Protein 3G39 (pdb70)

Radius of gyration: 15.5 Å; Cα contacts (8 Å, |Δi|>4): 421; chains: 1; bounding box: 38×42×31 Å

CATH classification: 3.80.10.10

B-factor: mean 19.45, std 7.28, range [8.08, 53.12]

Secondary structure (DSSP, 8-state):
-----EEETTEEE-TTS--SSPPS---TT-SEEE--SS------TTTTTT-TT-SEEE--SS------TTTTTT-TT--EEE--SS------TTTTTT-TT--EEE--SS-B-TTBGGGHHHHHHHHH-GGGEE-SSSB-GGGSBB----BGGG--STT-BGGG-

Structure (mmCIF, N/CA/C/O backbone):
data_3G39
#
_entry.id   3G39
#
_cell.length_a   49.543
_cell.length_b   49.543
_cell.length_c   97.912
_cell.angle_alpha   90.00
_cell.angle_beta   90.00
_cell.angle_gamma   120.00
#
_symmetry.space_group_name_H-M   'P 65'
#
loop_
_entity.id
_entity.type
_entity.pdbx_description
1 polymer 'Variable lymphocyte receptor VLRB.2D'
2 water water
#
loop_
_atom_site.group_PDB
_atom_site.id
_atom_site.type_symbol
_atom_site.label_atom_id
_atom_site.label_alt_id
_atom_site.label_comp_id
_atom_site.label_asym_id
_atom_site.label_entity_id
_atom_site.label_seq_id
_atom_site.pdbx_PDB_ins_code
_atom_site.Cartn_x
_atom_site.Cartn_y
_atom_site.Cartn_z
_atom_site.occupancy
_atom_site.B_iso_or_equiv
_atom_site.auth_seq_id
_atom_site.auth_comp_id
_atom_site.auth_asym_id
_atom_site.auth_atom_id
_atom_site.pdbx_PDB_model_num
ATOM 1 N N . ALA A 1 2 ? -18.216 15.609 -3.728 1.00 15.00 1 ALA A N 1
ATOM 2 C CA . ALA A 1 2 ? -17.434 14.453 -3.206 1.00 15.00 1 ALA A CA 1
ATOM 3 C C . ALA A 1 2 ? -16.542 14.879 -2.045 1.00 15.00 1 ALA A C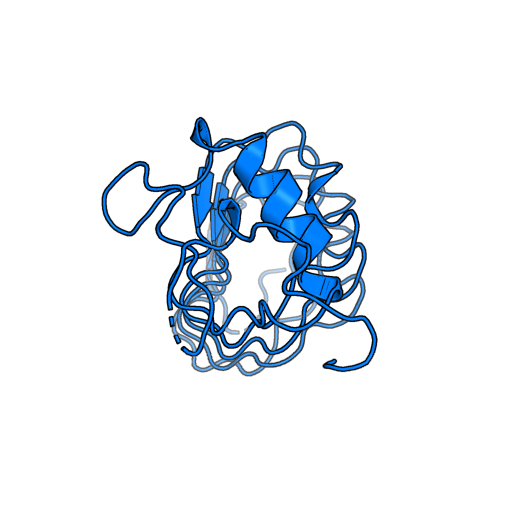 1
ATOM 4 O O . ALA A 1 2 ? -15.912 15.947 -2.135 1.00 25.12 1 ALA A O 1
ATOM 6 N N . CYS A 1 3 ? -16.444 13.996 -1.107 1.00 25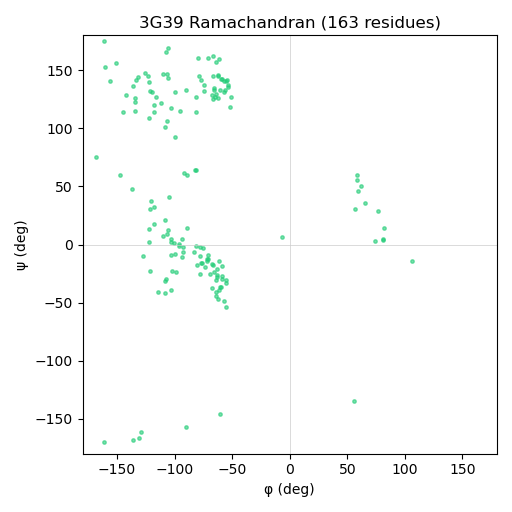.29 2 CYS A N 1
ATOM 7 C CA . CYS A 1 3 ? -15.428 14.157 -0.073 1.00 25.11 2 CYS A CA 1
ATOM 8 C C . CYS A 1 3 ? -14.043 13.831 -0.613 1.00 25.73 2 CYS A C 1
ATOM 9 O O . CYS A 1 3 ? -13.868 12.785 -1.246 1.00 25.56 2 CYS A O 1
ATOM 12 N N . PRO A 1 4 ? -13.020 14.706 -0.362 1.00 25.74 3 PRO A N 1
ATOM 13 C CA . PRO A 1 4 ? -11.645 14.317 -0.720 1.00 26.59 3 PRO A CA 1
ATOM 14 C C . PRO A 1 4 ? -11.135 13.069 -0.011 1.00 26.45 3 PRO A C 1
ATOM 15 O O . PRO A 1 4 ? -11.651 12.714 1.044 1.00 28.79 3 PRO A O 1
ATOM 19 N N . GLN A 1 6 ? -8.614 11.613 1.244 1.00 15.00 5 GLN A N 1
ATOM 20 C CA . GLN A 1 6 ? -7.972 11.340 2.523 1.00 15.00 5 GLN A CA 1
ATOM 21 C C . GLN A 1 6 ? -8.663 12.094 3.654 1.00 15.00 5 GLN A C 1
ATOM 22 O O . GLN A 1 6 ? -8.144 12.052 4.838 1.00 28.75 5 GLN A O 1
ATOM 28 N N . CYS A 1 7 ? -9.763 12.743 3.399 1.00 23.74 6 CYS A N 1
ATOM 29 C CA . CYS A 1 7 ? -10.467 13.462 4.433 1.00 22.85 6 CYS A CA 1
ATOM 30 C C . CYS A 1 7 ? -11.739 12.721 4.847 1.00 22.15 6 CYS A C 1
ATOM 31 O O . CYS A 1 7 ? -12.158 11.797 4.145 1.00 23.34 6 CYS A O 1
ATOM 34 N N . SER A 1 8 ? -12.364 13.161 5.942 1.00 21.33 7 SER A N 1
ATOM 35 C CA . SER A 1 8 ? -13.666 12.634 6.353 1.00 22.36 7 SER A CA 1
ATOM 36 C C . SER A 1 8 ? -14.654 13.769 6.369 1.00 22.24 7 SER A C 1
ATOM 37 O O . SER A 1 8 ? -14.379 14.834 6.908 1.00 21.45 7 SER A O 1
ATOM 42 N N . CYS A 1 9 ? -15.804 13.547 5.746 1.00 21.78 8 CYS A N 1
ATOM 43 C CA . CYS A 1 9 ? -16.749 14.603 5.534 1.00 21.78 8 CYS A CA 1
ATOM 44 C C . CYS A 1 9 ? -18.020 14.186 6.182 1.00 22.94 8 CYS A C 1
ATOM 45 O O . CYS A 1 9 ? -18.419 13.019 6.087 1.00 23.99 8 CYS A O 1
ATOM 48 N N . SER A 1 10 ? -18.659 15.143 6.810 1.00 21.84 9 SER A N 1
ATOM 49 C CA . SER A 1 10 ? -19.948 14.905 7.452 1.00 23.94 9 SER A CA 1
ATOM 50 C C . SER A 1 10 ? -20.725 16.180 7.271 1.00 22.19 9 SER A C 1
ATOM 51 O O . SER A 1 10 ? -20.332 17.221 7.763 1.00 21.76 9 SER A O 1
ATOM 54 N N . GLY A 1 11 ? -21.802 16.130 6.515 1.00 19.14 10 GLY A N 1
ATOM 55 C CA . GLY A 1 11 ? -22.474 17.372 6.126 1.00 19.84 10 GLY A CA 1
ATOM 56 C C . GLY A 1 11 ? -21.517 18.332 5.411 1.00 18.70 10 GLY A C 1
ATOM 57 O O . GLY A 1 11 ? -20.742 17.918 4.540 1.00 21.00 10 GLY A O 1
ATOM 58 N N . THR A 1 12 ? -21.570 19.596 5.804 1.00 18.67 11 THR A N 1
ATOM 59 C CA . THR A 1 12 ? -20.708 20.630 5.201 1.00 17.42 11 THR A CA 1
ATOM 60 C C . THR A 1 12 ? -19.357 20.775 5.912 1.00 17.59 11 THR A C 1
ATOM 61 O O . THR A 1 12 ? -18.659 21.777 5.691 1.00 16.78 11 THR A O 1
ATOM 65 N N . THR A 1 13 ? -18.999 19.812 6.757 1.00 16.27 12 THR A N 1
ATOM 66 C CA . THR A 1 13 ? -17.684 19.829 7.408 1.00 16.95 12 THR A CA 1
ATOM 67 C C . THR A 1 13 ? -16.779 18.903 6.670 1.00 17.33 12 THR A C 1
ATOM 68 O O . THR A 1 13 ? -17.139 17.744 6.384 1.00 17.88 12 THR A O 1
ATOM 72 N N . VAL A 1 14 ? -15.566 19.391 6.345 1.00 14.49 13 VAL A N 1
ATOM 73 C CA . VAL A 1 14 ? -14.576 18.597 5.701 1.00 15.32 13 VAL A CA 1
ATOM 74 C C . VAL A 1 14 ? -13.393 18.521 6.659 1.00 16.05 13 VAL A C 1
ATOM 75 O O . VAL A 1 14 ? -12.768 19.542 6.920 1.00 15.77 13 VAL A O 1
ATOM 79 N N . ASP A 1 15 ? -13.115 17.323 7.168 1.00 15.61 14 ASP A N 1
ATOM 80 C CA . ASP A 1 15 ? -12.057 17.153 8.162 1.00 15.87 14 ASP A CA 1
ATOM 81 C C . ASP A 1 15 ? -10.884 16.452 7.545 1.00 16.43 14 ASP A C 1
ATOM 82 O O . ASP A 1 15 ? -10.888 15.229 7.331 1.00 17.34 14 ASP A O 1
ATOM 87 N N . CYS A 1 16 ? -9.864 17.270 7.206 1.00 15.39 15 CYS A N 1
ATOM 88 C CA . CYS A 1 16 ? -8.620 16.761 6.661 1.00 16.81 15 CYS A CA 1
ATOM 89 C C . CYS A 1 16 ? -7.464 16.856 7.655 1.00 17.23 15 CYS A C 1
ATOM 90 O O . CYS A 1 16 ? -6.331 16.761 7.269 1.00 18.78 15 CYS A O 1
ATOM 93 N N . SER A 1 17 ? -7.788 16.960 8.942 1.00 16.73 16 SER A N 1
ATOM 94 C CA . SER A 1 17 ? -6.775 17.199 10.000 1.00 16.93 16 SER A CA 1
ATOM 95 C C . SER A 1 17 ? -6.020 15.935 10.362 1.00 18.16 16 SER A C 1
ATOM 96 O O . SER A 1 17 ? -6.585 14.809 10.374 1.00 19.09 16 SER A O 1
ATOM 99 N N . GLY A 1 18 ? -4.740 16.109 10.670 1.00 17.90 17 GLY A N 1
ATOM 100 C CA . GLY A 1 18 ? -3.973 15.021 11.255 1.00 19.80 17 GLY A CA 1
ATOM 101 C C . GLY A 1 18 ? -3.776 13.839 10.337 1.00 21.07 17 GLY A C 1
ATOM 102 O O . GLY A 1 18 ? -3.780 12.689 10.816 1.00 21.95 17 GLY A O 1
ATOM 103 N N . LYS A 1 19 ? -3.613 14.080 9.038 1.00 19.75 18 LYS A N 1
ATOM 104 C CA . LYS A 1 19 ? -3.487 13.028 8.023 1.00 21.85 18 LYS A CA 1
ATOM 105 C C . LYS A 1 19 ? -2.164 13.061 7.301 1.00 21.95 18 LYS A C 1
ATOM 106 O O . LYS A 1 19 ? -2.093 12.511 6.172 1.00 23.49 18 LYS A O 1
ATOM 112 N N . SER A 1 20 ? -1.157 13.746 7.871 1.00 21.71 19 SER A N 1
ATOM 113 C CA . SER A 1 20 ? 0.172 13.832 7.261 1.00 22.28 19 SER A CA 1
ATOM 114 C C . SER A 1 20 ? 0.127 14.397 5.842 1.00 21.39 19 SER A C 1
ATOM 115 O O . SER A 1 20 ? 0.998 14.088 5.001 1.00 23.29 19 SER A O 1
ATOM 118 N N . LEU A 1 21 ? -0.840 15.266 5.548 1.00 18.32 20 LEU A N 1
ATOM 119 C CA . LEU A 1 21 ? -0.992 15.740 4.183 1.00 17.33 20 LEU A CA 1
ATOM 120 C C . LEU A 1 21 ? 0.065 16.797 3.813 1.00 16.62 20 LEU A C 1
ATOM 121 O O . LEU A 1 21 ? 0.434 17.637 4.645 1.00 16.52 20 LEU A O 1
ATOM 126 N N . ALA A 1 22 ? 0.559 16.737 2.580 1.00 17.60 21 ALA A N 1
ATOM 127 C CA . ALA A 1 22 ? 1.529 17.710 2.128 1.00 18.45 21 ALA A CA 1
ATOM 128 C C . ALA A 1 22 ? 0.857 18.755 1.302 1.00 19.43 21 ALA A C 1
ATOM 129 O O . ALA A 1 22 ? 1.456 19.746 0.914 1.00 21.17 21 ALA A O 1
ATOM 131 N N . SER A 1 23 ? -0.412 18.552 0.980 1.00 19.59 22 SER A N 1
ATOM 132 C CA . SER A 1 23 ? -1.093 19.531 0.198 1.00 20.98 22 SER A CA 1
ATOM 133 C C . SER A 1 23 ? -2.570 19.552 0.501 1.00 19.68 22 SER A C 1
ATOM 134 O O . SER A 1 23 ? -3.111 18.590 0.997 1.00 19.11 22 SER A O 1
ATOM 137 N N . VAL A 1 24 ? -3.218 20.668 0.234 1.00 18.24 23 VAL A N 1
ATOM 138 C CA . VAL A 1 24 ? -4.692 20.715 0.354 1.00 17.39 23 VAL A CA 1
ATOM 139 C C . VAL A 1 24 ? -5.315 19.818 -0.720 1.00 18.87 23 VAL A C 1
ATOM 140 O O . VAL A 1 24 ? -4.994 19.946 -1.910 1.00 19.20 23 VAL A O 1
ATOM 144 N N . PRO A 1 25 ? -6.172 18.853 -0.318 1.00 19.66 24 PRO A N 1
ATOM 145 C CA . PRO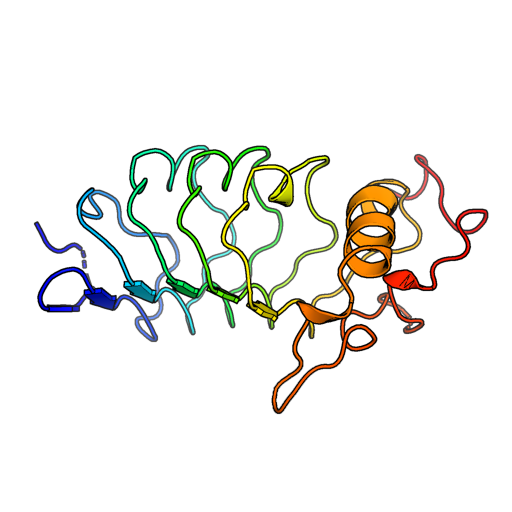 A 1 25 ? -6.834 18.021 -1.306 1.00 21.34 24 PRO A CA 1
ATOM 146 C C . PRO A 1 25 ? -7.642 18.825 -2.307 1.00 22.22 24 PRO A C 1
ATOM 147 O O . PRO A 1 25 ? -8.280 19.798 -1.950 1.00 22.12 24 PRO A O 1
ATOM 151 N N . THR A 1 26 ? -7.591 18.405 -3.563 1.00 24.65 25 THR A N 1
ATOM 152 C CA . THR A 1 26 ? -8.420 19.038 -4.570 1.00 25.89 25 THR A CA 1
ATOM 153 C C . THR A 1 26 ? -9.867 18.488 -4.487 1.00 25.70 25 THR A C 1
ATOM 154 O O . THR A 1 26 ? -10.141 17.415 -3.937 1.00 26.51 25 THR A O 1
ATOM 158 N N . GLY A 1 27 ? -10.789 19.239 -5.042 1.00 25.37 26 GLY A N 1
ATOM 159 C CA . GLY A 1 27 ? -12.174 18.810 -5.037 1.00 24.84 26 GLY A CA 1
ATOM 160 C C . GLY A 1 27 ? -12.897 18.996 -3.701 1.00 24.31 26 GLY A C 1
ATOM 161 O O . GLY A 1 27 ? -13.831 18.226 -3.361 1.00 26.67 26 GLY A O 1
ATOM 162 N N . ILE A 1 28 ? -12.488 19.989 -2.909 1.00 22.03 27 ILE A N 1
ATOM 163 C CA . ILE A 1 28 ? -13.280 20.292 -1.709 1.00 20.05 27 ILE A CA 1
ATOM 164 C C . ILE A 1 28 ? -14.638 20.863 -2.169 1.00 17.95 27 ILE A C 1
ATOM 165 O O . ILE A 1 28 ? -14.679 21.786 -2.996 1.00 19.64 27 ILE A O 1
ATOM 170 N N . PRO A 1 29 ? -15.743 20.299 -1.648 1.00 18.12 28 PRO A N 1
ATOM 171 C CA . PRO A 1 29 ? -17.091 20.742 -2.089 1.00 17.57 28 PRO A CA 1
ATOM 172 C C . PRO A 1 29 ? -17.362 22.231 -1.854 1.00 16.55 28 PRO A C 1
ATOM 173 O O . PRO A 1 29 ? -16.960 22.780 -0.798 1.00 15.99 28 PRO A O 1
ATOM 177 N N . THR A 1 30 ? -18.063 22.894 -2.779 1.00 16.35 29 THR A N 1
ATOM 178 C CA . THR A 1 30 ? -18.357 24.325 -2.601 1.00 16.34 29 THR A CA 1
ATOM 179 C C . THR A 1 30 ? -19.369 24.635 -1.514 1.00 15.21 29 THR A C 1
ATOM 180 O O . THR A 1 30 ? -19.603 25.797 -1.197 1.00 16.69 29 THR A O 1
ATOM 184 N N . THR A 1 31 ? -19.999 23.598 -0.979 1.00 15.60 30 THR A N 1
ATOM 185 C CA . THR A 1 31 ? -20.951 23.784 0.141 1.00 14.75 30 THR A CA 1
ATOM 186 C C . THR A 1 31 ? -20.224 23.864 1.465 1.00 15.31 30 THR A C 1
ATOM 187 O O . THR A 1 31 ? -20.865 24.081 2.507 1.00 16.74 30 THR A O 1
ATOM 191 N N . THR A 1 32 ? -18.912 23.628 1.463 1.00 13.61 31 THR A N 1
ATOM 192 C CA . THR A 1 32 ? -18.191 23.465 2.763 1.00 14.57 31 THR A CA 1
ATOM 193 C C . THR A 1 32 ? -18.278 24.686 3.629 1.00 13.29 31 THR A C 1
ATOM 194 O O . THR A 1 32 ? -18.112 25.825 3.175 1.00 13.98 31 THR A O 1
ATOM 198 N N . GLN A 1 33 ? -18.596 24.448 4.904 1.00 14.77 32 GLN A N 1
ATOM 199 C CA . GLN A 1 33 ? -18.660 25.522 5.893 1.00 14.31 32 GLN A CA 1
ATOM 200 C C . GLN A 1 33 ? -17.492 25.433 6.874 1.00 14.21 32 GLN A C 1
ATOM 201 O O . GLN A 1 33 ? -16.899 26.457 7.220 1.00 15.89 32 GLN A O 1
ATOM 207 N N . VAL A 1 34 ? -17.158 24.238 7.307 1.00 14.20 33 VAL A N 1
ATOM 208 C CA . VAL A 1 34 ? -16.027 24.058 8.243 1.00 13.16 33 VAL A CA 1
ATOM 209 C C . VAL A 1 34 ? -14.994 23.215 7.555 1.00 14.59 33 VAL A C 1
ATOM 210 O O . VAL A 1 34 ? -15.260 22.058 7.192 1.00 14.50 33 VAL A O 1
ATOM 214 N N . LEU A 1 35 ? -13.797 23.774 7.395 1.00 13.35 34 LEU A N 1
ATOM 215 C CA . LEU A 1 35 ? -12.701 23.045 6.720 1.00 12.76 34 LEU A CA 1
ATOM 216 C C . LEU A 1 35 ? -11.524 22.964 7.679 1.00 13.44 34 LEU A C 1
ATOM 217 O O . LEU A 1 35 ? -10.850 23.972 7.957 1.00 12.68 34 LEU A O 1
ATOM 222 N N . TYR A 1 36 ? -11.305 21.752 8.169 1.00 12.66 35 TYR A N 1
ATOM 223 C CA . TYR A 1 36 ? -10.158 21.465 9.047 1.00 12.66 35 TYR A CA 1
ATOM 224 C C . TYR A 1 36 ? -8.991 20.924 8.238 1.00 13.08 35 TYR A C 1
ATOM 225 O O . TYR A 1 36 ? -9.059 19.836 7.692 1.00 14.49 35 TYR A O 1
ATOM 234 N N . LEU A 1 37 ? -7.875 21.698 8.203 1.00 12.74 36 LEU A N 1
ATOM 235 C CA . LEU A 1 37 ? -6.643 21.250 7.556 1.00 12.90 36 LEU A CA 1
ATOM 236 C C . LEU A 1 37 ? -5.470 21.253 8.551 1.00 12.60 36 LEU A C 1
ATOM 237 O O . LEU A 1 37 ? -4.303 21.147 8.134 1.00 12.81 36 LEU A O 1
ATOM 242 N N . TYR A 1 38 ? -5.789 21.375 9.831 1.00 12.26 37 TYR A N 1
ATOM 243 C CA . TYR A 1 38 ? -4.718 21.484 10.843 1.00 12.82 37 TYR A CA 1
ATOM 244 C C . TYR A 1 38 ? -3.940 20.194 11.086 1.00 13.44 37 TYR A C 1
ATOM 245 O O . TYR A 1 38 ? -4.405 19.112 10.775 1.00 14.27 37 TYR A O 1
ATOM 254 N N . ASP A 1 39 ? -2.742 20.344 11.662 1.00 13.90 38 ASP A N 1
ATOM 255 C CA . ASP A 1 39 ? -1.885 19.185 11.981 1.00 13.74 38 ASP A CA 1
ATOM 256 C C . ASP A 1 39 ? -1.578 18.410 10.734 1.00 13.60 38 ASP A C 1
ATOM 257 O O . ASP A 1 39 ? -1.907 17.210 10.628 1.00 15.94 38 ASP A O 1
ATOM 266 N N . ASN A 1 40 ? -0.957 19.079 9.783 1.00 13.25 39 ASN A N 1
ATOM 267 C CA . ASN A 1 40 ? -0.484 18.433 8.562 1.00 12.70 39 ASN A CA 1
ATOM 268 C C . ASN A 1 40 ? 0.909 18.952 8.261 1.00 14.00 39 ASN A C 1
ATOM 269 O O . ASN A 1 40 ? 1.568 19.546 9.150 1.00 14.64 39 ASN A O 1
ATOM 274 N N . GLN A 1 41 ? 1.368 18.647 7.057 1.00 14.13 40 GLN A N 1
ATOM 275 C CA . GLN A 1 41 ? 2.749 19.042 6.609 1.00 15.04 40 GLN A CA 1
ATOM 276 C C . GLN A 1 41 ? 2.717 19.930 5.367 1.00 15.42 40 GLN A C 1
ATOM 277 O O . GLN A 1 41 ? 3.516 19.819 4.444 1.00 15.61 40 GLN A O 1
ATOM 288 N N . ILE A 1 42 ? 1.726 20.816 5.316 1.00 12.19 41 ILE A N 1
ATOM 289 C CA . ILE A 1 42 ? 1.545 21.658 4.134 1.00 12.28 41 ILE A CA 1
ATOM 290 C C . ILE A 1 42 ? 2.488 22.856 4.158 1.00 12.47 41 ILE A C 1
ATOM 291 O O . ILE A 1 42 ? 2.507 23.606 5.135 1.00 12.70 41 ILE A O 1
ATOM 296 N N . THR A 1 43 ? 3.268 23.064 3.089 1.00 13.17 42 THR A N 1
ATOM 297 C CA . THR A 1 43 ? 4.187 24.190 2.964 1.00 13.33 42 THR A CA 1
ATOM 298 C C . THR A 1 43 ? 3.661 25.276 2.041 1.00 13.06 42 THR A C 1
ATOM 299 O O . THR A 1 43 ? 3.857 26.466 2.289 1.00 13.81 42 THR A O 1
ATOM 303 N N . LYS A 1 44 ? 3.034 24.844 0.961 1.00 13.36 43 LYS A N 1
ATOM 304 C CA . LYS A 1 44 ? 2.519 25.762 -0.106 1.00 14.36 43 LYS A CA 1
ATOM 305 C C . LYS A 1 44 ? 1.095 25.401 -0.441 1.00 14.21 43 LYS A C 1
ATOM 306 O O . LYS A 1 44 ? 0.701 24.221 -0.405 1.00 15.45 43 LYS A O 1
ATOM 312 N N . LEU A 1 45 ? 0.341 26.468 -0.729 1.00 13.45 44 LEU A N 1
ATOM 313 C CA . LEU A 1 45 ? -1.051 26.379 -1.195 1.00 14.88 44 LEU A CA 1
ATOM 314 C C . LEU A 1 45 ? -1.136 26.689 -2.684 1.00 15.74 44 LEU A C 1
ATOM 315 O O . LEU A 1 45 ? -0.398 27.552 -3.182 1.00 15.56 44 LEU A O 1
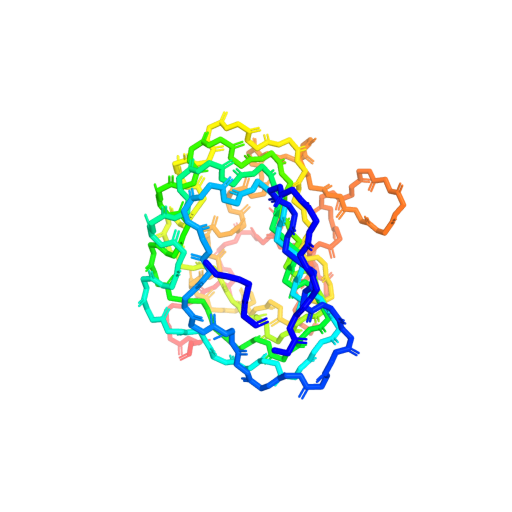ATOM 320 N N . GLU A 1 46 ? -2.031 25.984 -3.386 1.00 14.29 45 GLU A N 1
ATOM 321 C CA . GLU A 1 46 ? -2.294 26.373 -4.773 1.00 15.23 45 GLU A CA 1
ATOM 322 C C . GLU A 1 46 ? -2.953 27.749 -4.786 1.00 17.35 45 GLU A C 1
ATOM 323 O O . GLU A 1 46 ? -3.919 28.013 -4.025 1.00 16.17 45 GLU A O 1
ATOM 329 N N . PRO A 1 47 ? -2.486 28.652 -5.634 1.00 17.20 46 PRO A N 1
ATOM 330 C CA . PRO A 1 47 ? -3.233 29.889 -5.781 1.00 16.99 46 PRO A CA 1
ATOM 331 C C . PRO A 1 47 ? -4.700 29.593 -6.116 1.00 16.37 46 PRO A C 1
ATOM 332 O O . PRO A 1 47 ? -5.019 28.717 -6.936 1.00 18.00 46 PRO A O 1
ATOM 336 N N . GLY A 1 48 ? -5.587 30.309 -5.450 1.00 17.02 47 GLY A N 1
ATOM 337 C CA . GLY A 1 48 ? -7.013 30.149 -5.762 1.00 16.89 47 GLY A CA 1
ATOM 338 C C . GLY A 1 48 ? -7.680 28.949 -5.120 1.00 15.57 47 GLY A C 1
ATOM 339 O O . GLY A 1 48 ? -8.876 28.701 -5.349 1.00 16.83 47 GLY A O 1
ATOM 340 N N . VAL A 1 49 ? -6.949 28.225 -4.267 1.00 14.77 48 VAL A N 1
ATOM 341 C CA . VAL A 1 49 ? -7.447 26.962 -3.704 1.00 15.27 48 VAL A CA 1
ATOM 342 C C . VAL A 1 49 ? -8.814 27.108 -2.990 1.00 15.29 48 VAL A C 1
ATOM 343 O O . VAL A 1 49 ? -9.613 26.145 -2.974 1.00 17.20 48 VAL A O 1
ATOM 347 N N . PHE A 1 50 ? -9.051 28.270 -2.373 1.00 13.56 49 PHE A N 1
ATOM 348 C CA . PHE A 1 50 ? -10.295 28.407 -1.577 1.00 14.60 49 PHE A CA 1
ATOM 349 C C . PHE A 1 50 ? -11.286 29.291 -2.302 1.00 15.26 49 PHE A C 1
ATOM 350 O O . PHE A 1 50 ? -12.349 29.587 -1.736 1.00 16.28 49 PHE A O 1
ATOM 358 N N . ASP A 1 51 ? -11.039 29.673 -3.561 1.00 16.59 50 ASP A N 1
ATOM 359 C CA . ASP A 1 51 ? -11.907 30.664 -4.229 1.00 17.41 50 ASP A CA 1
ATOM 360 C C . ASP A 1 51 ? -13.358 30.287 -4.444 1.00 17.99 50 ASP A C 1
ATOM 361 O O . ASP A 1 51 ? -14.213 31.190 -4.512 1.00 19.14 50 ASP A O 1
ATOM 366 N N . ARG A 1 52 ? -13.600 28.979 -4.522 1.00 19.21 51 ARG A N 1
ATOM 367 C CA . ARG A 1 52 ? -14.970 28.520 -4.764 1.00 20.65 51 ARG A CA 1
ATOM 368 C C . ARG A 1 52 ? -15.686 28.236 -3.441 1.00 19.31 51 ARG A C 1
ATOM 369 O O . ARG A 1 52 ? -16.897 27.969 -3.428 1.00 20.49 51 ARG A O 1
ATOM 377 N N . LEU A 1 53 ? -14.947 28.308 -2.331 1.00 17.69 52 LEU A N 1
ATOM 378 C CA . LEU A 1 53 ? -15.518 27.946 -1.032 1.00 18.01 52 LEU A CA 1
ATOM 379 C C . LEU A 1 53 ? -16.174 29.151 -0.360 1.00 18.64 52 LEU A C 1
ATOM 380 O O . LEU A 1 53 ? -15.851 29.544 0.772 1.00 20.19 52 LEU A O 1
ATOM 385 N N . THR A 1 54 ? -17.171 29.716 -1.028 1.00 17.00 53 THR A N 1
ATOM 386 C CA . THR A 1 54 ? -17.734 30.974 -0.613 1.00 19.37 53 THR A CA 1
ATOM 387 C C . THR A 1 54 ? -18.575 30.870 0.672 1.00 18.22 53 THR A C 1
ATOM 388 O O . THR A 1 54 ? -18.937 31.893 1.263 1.00 21.19 53 THR A O 1
ATOM 392 N N . GLN A 1 55 ? -18.909 29.637 1.055 1.00 17.91 54 GLN A N 1
ATOM 393 C CA . GLN A 1 55 ? -19.720 29.387 2.252 1.00 18.04 54 GLN A CA 1
ATOM 394 C C . GLN A 1 55 ? -18.913 29.148 3.505 1.00 17.91 54 GLN A C 1
ATOM 395 O O . GLN A 1 55 ? -19.492 28.920 4.568 1.00 16.79 54 GLN A O 1
ATOM 401 N N . LEU A 1 56 ? -17.582 29.149 3.383 1.00 15.53 55 LEU A N 1
ATOM 402 C CA . LEU A 1 56 ? -16.760 28.809 4.523 1.00 16.14 55 LEU A CA 1
ATOM 403 C C . LEU A 1 56 ? -17.022 29.705 5.748 1.00 14.43 55 LEU A C 1
ATOM 404 O O . LEU A 1 56 ? -17.005 30.932 5.635 1.00 14.97 55 LEU A O 1
ATOM 409 N N . THR A 1 57 ? -17.208 29.073 6.917 1.00 15.08 56 THR A N 1
ATOM 410 C CA . THR A 1 57 ? -17.331 29.793 8.198 1.00 16.15 56 THR A CA 1
ATOM 411 C C . THR A 1 57 ? -16.097 29.609 9.059 1.00 15.08 56 THR A C 1
ATOM 412 O O . THR A 1 57 ? -15.765 30.511 9.864 1.00 14.23 56 THR A O 1
ATOM 416 N N . ARG A 1 58 ? -15.451 28.462 8.949 1.00 13.49 57 ARG A N 1
ATOM 417 C CA . ARG A 1 58 ? -14.218 28.251 9.749 1.00 14.18 57 ARG A CA 1
ATOM 418 C C . ARG A 1 58 ? -13.188 27.608 8.848 1.00 13.32 57 ARG A C 1
ATOM 419 O O . ARG A 1 58 ? -13.484 26.665 8.115 1.00 14.23 57 ARG A O 1
ATOM 427 N N . LEU A 1 59 ? -11.949 28.095 8.930 1.00 12.32 58 LEU A N 1
ATOM 428 C CA . LEU A 1 59 ? -10.867 27.520 8.135 1.00 11.16 58 LEU A CA 1
ATOM 429 C C . LEU A 1 59 ? -9.702 27.371 9.110 1.00 11.61 58 LEU A C 1
ATOM 430 O O . LEU A 1 59 ? -9.170 28.390 9.585 1.00 12.18 58 LEU A O 1
ATOM 435 N N . ASP A 1 60 ? -9.314 26.106 9.362 1.00 11.38 59 ASP A N 1
ATOM 436 C CA . ASP A 1 60 ? -8.212 25.815 10.296 1.00 13.23 59 ASP A CA 1
ATOM 437 C C . ASP A 1 60 ? -6.992 25.383 9.516 1.00 12.02 59 ASP A C 1
ATOM 438 O O . ASP A 1 60 ? -6.976 24.257 8.977 1.00 13.49 59 ASP A O 1
ATOM 443 N N . LEU A 1 61 ? -5.986 26.276 9.435 1.00 12.44 60 LEU A N 1
ATOM 444 C CA . LEU A 1 61 ? -4.716 25.979 8.747 1.00 11.87 60 LEU A CA 1
ATOM 445 C C . LEU A 1 61 ? -3.549 25.848 9.754 1.00 11.23 60 LEU A C 1
ATOM 446 O O . LEU A 1 61 ? -2.393 25.744 9.310 1.00 12.55 60 LEU A O 1
ATOM 451 N N . ASP A 1 62 ? -3.858 25.867 11.061 1.00 11.86 61 ASP A N 1
ATOM 452 C CA . ASP A 1 62 ? -2.775 25.804 12.054 1.00 12.08 61 ASP A CA 1
ATOM 453 C C . ASP A 1 62 ? -1.973 24.544 12.043 1.00 12.38 61 ASP A C 1
ATOM 454 O O . ASP A 1 62 ? -2.432 23.465 11.641 1.00 13.37 61 ASP A O 1
ATOM 459 N N . ASN A 1 63 ? -0.748 24.645 12.562 1.00 11.42 62 ASN A N 1
ATOM 460 C CA . ASN A 1 63 ? 0.080 23.456 12.715 1.00 13.37 62 ASN A CA 1
ATOM 461 C C . ASN A 1 63 ? 0.321 22.749 11.386 1.00 12.37 62 ASN A C 1
ATOM 462 O O . ASN A 1 63 ? 0.052 21.551 11.224 1.00 13.77 62 ASN A O 1
ATOM 467 N N . ASN A 1 64 ? 0.850 23.549 10.487 1.00 12.20 63 ASN A N 1
ATOM 468 C CA . ASN A 1 64 ? 1.376 23.117 9.191 1.00 11.36 63 ASN A CA 1
ATOM 469 C C . ASN A 1 64 ? 2.796 23.698 9.043 1.00 12.83 63 ASN A C 1
ATOM 470 O O . ASN A 1 64 ? 3.428 24.049 10.081 1.00 13.15 63 ASN A O 1
ATOM 475 N N . GLN A 1 65 ? 3.302 23.749 7.810 1.00 12.87 64 GLN A N 1
ATOM 476 C CA . GLN A 1 65 ? 4.661 24.282 7.573 1.00 14.12 64 GLN A CA 1
ATOM 477 C C . GLN A 1 65 ? 4.562 25.458 6.601 1.00 13.26 64 GLN A C 1
ATOM 478 O O . GLN A 1 65 ? 5.472 25.684 5.799 1.00 13.79 64 GLN A O 1
ATOM 484 N N . LEU A 1 66 ? 3.434 26.195 6.627 1.00 11.69 65 LEU A N 1
ATOM 485 C CA . LEU A 1 66 ? 3.145 27.160 5.568 1.00 12.57 65 LEU A CA 1
ATOM 486 C C . LEU A 1 66 ? 4.209 28.222 5.549 1.00 12.58 65 LEU A C 1
ATOM 487 O O . LEU A 1 66 ? 4.446 28.888 6.559 1.00 12.91 65 LEU A O 1
ATOM 492 N N . THR A 1 67 ? 4.804 28.422 4.382 1.00 13.24 66 THR A N 1
ATOM 493 C CA . THR A 1 67 ? 5.879 29.382 4.295 1.00 15.28 66 THR A CA 1
ATOM 494 C C . THR A 1 67 ? 5.450 30.770 3.754 1.00 15.23 66 THR A C 1
ATOM 495 O O . THR A 1 67 ? 6.113 31.804 3.995 1.00 16.34 66 THR A O 1
ATOM 502 N N . VAL A 1 68 ? 4.360 30.784 3.020 1.00 13.73 67 VAL A N 1
ATOM 503 C CA . VAL A 1 68 ? 3.857 31.991 2.390 1.00 15.20 67 VAL A CA 1
ATOM 504 C C . VAL A 1 68 ? 2.387 31.674 2.099 1.00 15.32 67 VAL A C 1
ATOM 505 O O . VAL A 1 68 ? 2.000 30.486 1.946 1.00 17.50 67 VAL A O 1
ATOM 509 N N . LEU A 1 69 ? 1.565 32.707 2.048 1.00 13.34 68 LEU A N 1
ATOM 510 C CA . LEU A 1 69 ? 0.204 32.550 1.518 1.00 13.99 68 LEU A CA 1
ATOM 511 C C . LEU A 1 69 ? 0.121 33.209 0.135 1.00 14.76 68 LEU A C 1
ATOM 512 O O . LEU A 1 69 ? 0.756 34.260 -0.118 1.00 16.09 68 LEU A O 1
ATOM 517 N N . PRO A 1 70 ? -0.695 32.651 -0.759 1.00 14.31 69 PRO A N 1
ATOM 518 C CA . PRO A 1 70 ? -0.916 33.356 -2.014 1.00 14.03 69 PRO A CA 1
ATOM 519 C C . PRO A 1 70 ? -1.670 34.674 -1.753 1.00 15.22 69 PRO A C 1
ATOM 520 O O . PRO A 1 70 ? -2.540 34.722 -0.898 1.00 14.51 69 PRO A O 1
ATOM 524 N N . ALA A 1 71 ? -1.367 35.727 -2.516 1.00 15.26 70 ALA A N 1
ATOM 525 C CA . ALA A 1 71 ? -2.155 36.931 -2.408 1.00 15.33 70 ALA A CA 1
ATOM 526 C C . ALA A 1 71 ? -3.590 36.600 -2.818 1.00 15.49 70 ALA A C 1
ATOM 527 O O . ALA A 1 71 ? -3.837 35.732 -3.681 1.00 17.33 70 ALA A O 1
ATOM 529 N N . GLY A 1 72 ? -4.540 37.246 -2.173 1.00 17.00 71 GLY A N 1
ATOM 530 C CA . GLY A 1 72 ? -5.943 37.066 -2.505 1.00 17.00 71 GLY A CA 1
ATOM 531 C C . GLY A 1 72 ? -6.556 35.753 -2.053 1.00 15.78 71 GLY A C 1
ATOM 532 O O . GLY A 1 72 ? -7.714 35.462 -2.374 1.00 16.61 71 GLY A O 1
ATOM 533 N N . VAL A 1 73 ? -5.778 34.935 -1.347 1.00 15.34 72 VAL A N 1
ATOM 534 C CA . VAL A 1 73 ? -6.246 33.576 -1.033 1.00 15.84 72 VAL A CA 1
ATOM 535 C C . VAL A 1 73 ? -7.551 33.518 -0.244 1.00 14.76 72 VAL A C 1
ATOM 536 O O . VAL A 1 73 ? -8.270 32.514 -0.344 1.00 14.67 72 VAL A O 1
ATOM 540 N N . PHE A 1 74 ? -7.848 34.561 0.536 1.00 13.18 73 PHE A N 1
ATOM 541 C CA . PHE A 1 74 ? -9.104 34.605 1.310 1.00 13.92 73 PHE A CA 1
ATOM 542 C C . PHE A 1 74 ? -10.124 35.556 0.745 1.00 15.78 73 PHE A C 1
ATOM 543 O O . PHE A 1 74 ? -11.150 35.798 1.388 1.00 16.05 73 PHE A O 1
ATOM 551 N N . ASP A 1 75 ? -9.919 36.034 -0.472 1.00 15.32 74 ASP A N 1
ATOM 552 C CA . ASP A 1 75 ? -10.761 37.151 -0.950 1.00 17.43 74 ASP A CA 1
ATOM 553 C C . ASP A 1 75 ? -12.238 36.863 -1.147 1.00 17.18 74 ASP A C 1
ATOM 554 O O . ASP A 1 75 ? -13.054 37.793 -1.129 1.00 18.34 74 ASP A O 1
ATOM 559 N N . LYS A 1 76 ? -12.580 35.607 -1.350 1.00 17.43 75 LYS A N 1
ATOM 560 C CA . LYS A 1 76 ? -13.984 35.250 -1.559 1.00 18.93 75 LYS A CA 1
ATOM 561 C C . LYS A 1 76 ? -14.664 34.789 -0.287 1.00 18.18 75 LYS A C 1
ATOM 562 O O . LYS A 1 76 ? -15.862 34.466 -0.308 1.00 19.75 75 LYS A O 1
ATOM 568 N N . LEU A 1 77 ? -13.949 34.769 0.850 1.00 16.64 76 LEU A N 1
ATOM 569 C CA . LEU A 1 77 ? -14.506 34.101 2.023 1.00 15.75 76 LEU A CA 1
ATOM 570 C C . LEU A 1 77 ? -15.294 35.092 2.898 1.00 17.15 76 LEU A C 1
ATOM 571 O O . LEU A 1 77 ? -15.013 35.297 4.075 1.00 17.02 76 LEU A O 1
ATOM 576 N N . THR A 1 78 ? -16.349 35.660 2.314 1.00 18.67 77 THR A N 1
ATOM 577 C CA . THR A 1 78 ? -17.047 36.753 3.001 1.00 20.28 77 THR A CA 1
ATOM 578 C C . THR A 1 78 ? -17.865 36.316 4.195 1.00 20.38 77 THR A C 1
ATOM 579 O O . THR A 1 78 ? -18.307 37.154 4.976 1.00 20.78 77 THR A O 1
ATOM 583 N N . GLN A 1 79 ? -18.086 35.014 4.358 1.00 18.85 78 GLN A N 1
ATOM 584 C CA . GLN A 1 79 ? -18.775 34.526 5.533 1.00 20.29 78 GLN A CA 1
ATOM 585 C C . GLN A 1 79 ? -17.859 33.942 6.628 1.00 19.24 78 GLN A C 1
ATOM 586 O O . GLN A 1 79 ? -18.328 33.410 7.637 1.00 18.47 78 GLN A O 1
ATOM 596 N N . LEU A 1 80 ? -16.543 33.986 6.368 1.00 17.87 79 LEU A N 1
ATOM 597 C CA . LEU A 1 80 ? -15.592 33.362 7.295 1.00 16.43 79 LEU A CA 1
ATOM 598 C C . LEU A 1 80 ? -15.614 34.075 8.638 1.00 15.49 79 LEU A C 1
ATOM 599 O O . LEU A 1 80 ? -15.419 35.292 8.714 1.00 16.65 79 LEU A O 1
ATOM 604 N N . THR A 1 81 ? -15.803 33.326 9.691 1.00 15.11 80 THR A N 1
ATOM 605 C CA . THR A 1 81 ? -15.855 33.877 11.039 1.00 15.62 80 THR A CA 1
ATOM 606 C C . THR A 1 81 ? -14.560 33.521 11.846 1.00 14.35 80 THR A C 1
ATOM 607 O O . THR A 1 81 ? -14.118 34.298 12.736 1.00 14.62 80 THR A O 1
ATOM 614 N N . GLN A 1 82 ? -13.957 32.381 11.524 1.00 14.35 81 GLN A N 1
ATOM 615 C CA . GLN A 1 82 ? -12.810 31.880 12.325 1.00 12.64 81 GLN A CA 1
ATOM 616 C C . GLN A 1 82 ? -11.720 31.441 11.385 1.00 12.78 81 GLN A C 1
ATOM 617 O O . GLN A 1 82 ? -12.002 30.610 10.511 1.00 14.27 81 GLN A O 1
ATOM 627 N N . LEU A 1 83 ? -10.500 31.967 11.568 1.00 11.17 82 LEU A N 1
ATOM 628 C CA . LEU A 1 83 ? -9.362 31.575 10.700 1.00 10.36 82 LEU A CA 1
ATOM 629 C C . LEU A 1 83 ? -8.165 31.312 11.545 1.00 10.90 82 LEU A C 1
ATOM 630 O O . LEU A 1 83 ? -7.737 32.202 12.270 1.00 11.35 82 LEU A O 1
ATOM 635 N N . SER A 1 84 ? -7.601 30.113 11.447 1.00 10.70 83 SER A N 1
ATOM 636 C CA . SER A 1 84 ? -6.390 29.809 12.279 1.00 10.79 83 SER A CA 1
ATOM 637 C C . SER A 1 84 ? -5.187 29.663 11.374 1.00 10.61 83 SER A C 1
ATOM 638 O O . SER A 1 84 ? -5.175 28.850 10.417 1.00 12.07 83 SER A O 1
ATOM 643 N N . LEU A 1 85 ? -4.163 30.493 11.628 1.00 10.16 84 LEU A N 1
ATOM 644 C CA . LEU A 1 85 ? -2.925 30.449 10.850 1.00 10.38 84 LEU A CA 1
ATOM 645 C C . LEU A 1 85 ? -1.715 30.197 11.775 1.00 11.31 84 LEU A C 1
ATOM 646 O O . LEU A 1 85 ? -0.577 30.224 11.325 1.00 11.66 84 LEU A O 1
ATOM 651 N N . ASN A 1 86 ? -1.971 30.013 13.070 1.00 10.15 85 ASN A N 1
ATOM 652 C CA . ASN A 1 86 ? -0.865 29.804 14.043 1.00 10.84 85 ASN A CA 1
ATOM 653 C C . ASN A 1 86 ? -0.016 28.558 13.776 1.00 10.96 85 ASN A C 1
ATOM 654 O O . ASN A 1 86 ? -0.456 27.616 13.089 1.00 10.32 85 ASN A O 1
ATOM 659 N N . ASP A 1 87 ? 1.205 28.545 14.320 1.00 12.01 86 ASP A N 1
ATOM 660 C CA . ASP A 1 87 ? 2.012 27.314 14.305 1.00 13.54 86 ASP A CA 1
ATOM 661 C C . ASP A 1 87 ? 2.292 26.917 12.842 1.00 12.28 86 ASP A C 1
ATOM 662 O O . ASP A 1 87 ? 2.067 25.762 12.401 1.00 13.95 86 ASP A O 1
ATOM 667 N N . ASN A 1 88 ? 2.778 27.921 12.118 1.00 12.62 87 ASN A N 1
ATOM 668 C CA . ASN A 1 88 ? 3.267 27.782 10.724 1.00 11.59 87 ASN A CA 1
ATOM 669 C C . ASN A 1 88 ? 4.633 28.439 10.585 1.00 11.50 87 ASN A C 1
ATOM 670 O O . ASN A 1 88 ? 5.290 28.643 11.624 1.00 14.38 87 ASN A O 1
ATOM 675 N N . GLN A 1 89 ? 5.085 28.646 9.368 1.00 11.73 88 GLN A N 1
ATOM 676 C CA . GLN A 1 89 ? 6.368 29.270 9.092 1.00 13.26 88 GLN A CA 1
ATOM 677 C C . GLN A 1 89 ? 6.195 30.581 8.322 1.00 13.40 88 GLN A C 1
ATOM 678 O O . GLN A 1 89 ? 7.022 30.970 7.499 1.00 13.19 88 GLN A O 1
ATOM 684 N N . LEU A 1 90 ? 5.074 31.286 8.579 1.00 11.66 89 LEU A N 1
ATOM 685 C CA . LEU A 1 90 ? 4.786 32.510 7.859 1.00 12.09 89 LEU A CA 1
ATOM 686 C C . LEU A 1 90 ? 5.654 33.682 8.325 1.00 12.34 89 LEU A C 1
ATOM 687 O O . LEU A 1 90 ? 5.882 33.873 9.526 1.00 12.74 89 LEU A O 1
ATOM 692 N N . LYS A 1 91 ? 6.134 34.432 7.354 1.00 12.56 90 LYS A N 1
ATOM 693 C CA . LYS A 1 91 ? 6.953 35.649 7.630 1.00 14.35 90 LYS A CA 1
ATOM 694 C C . LYS A 1 91 ? 6.187 36.934 7.476 1.00 14.03 90 LYS A C 1
ATOM 695 O O . LYS A 1 91 ? 6.602 37.956 8.044 1.00 14.28 90 LYS A O 1
ATOM 701 N N . SER A 1 92 ? 5.099 36.900 6.707 1.00 13.64 91 SER A N 1
ATOM 702 C CA . SER A 1 92 ? 4.284 38.111 6.447 1.00 13.67 91 SER A CA 1
ATOM 703 C C . SER A 1 92 ? 2.922 37.653 5.960 1.00 13.63 91 SER A C 1
ATOM 704 O O . SER A 1 92 ? 2.702 36.466 5.742 1.00 14.43 91 SER A O 1
ATOM 709 N N . ILE A 1 93 ? 2.030 38.629 5.781 1.00 14.19 92 ILE A N 1
ATOM 710 C CA . ILE A 1 93 ? 0.721 38.381 5.207 1.00 14.51 92 ILE A CA 1
ATOM 711 C C . ILE A 1 93 ? 0.618 39.259 3.962 1.00 15.90 92 ILE A C 1
ATOM 712 O O . ILE A 1 93 ? 0.923 40.467 4.007 1.00 15.96 92 ILE A O 1
ATOM 717 N N . PRO A 1 94 ? 0.187 38.698 2.817 1.00 16.73 93 PRO A N 1
ATOM 718 C CA . PRO A 1 94 ? 0.077 39.567 1.593 1.00 16.79 93 PRO A CA 1
ATOM 719 C C . PRO A 1 94 ? -0.792 40.830 1.823 1.00 16.46 93 PRO A C 1
ATOM 720 O O . PRO A 1 94 ? -1.823 40.722 2.491 1.00 16.18 93 PRO A O 1
ATOM 724 N N . ARG A 1 95 ? -0.387 41.978 1.246 1.00 17.63 94 ARG A N 1
ATOM 725 C CA . ARG A 1 95 ? -1.129 43.216 1.361 1.00 19.90 94 ARG A CA 1
ATOM 726 C C . ARG A 1 95 ? -2.577 42.964 0.979 1.00 17.55 94 ARG A C 1
ATOM 727 O O . ARG A 1 95 ? -2.873 42.371 -0.089 1.00 17.16 94 ARG A O 1
ATOM 735 N N . GLY A 1 96 ? -3.473 43.351 1.849 1.00 17.60 95 GLY A N 1
ATOM 736 C CA . GLY A 1 96 ? -4.886 43.244 1.650 1.00 17.77 95 GLY A CA 1
ATOM 737 C C . GLY A 1 96 ? -5.537 41.900 1.914 1.00 15.87 95 GLY A C 1
ATOM 738 O O . GLY A 1 96 ? -6.715 41.737 1.753 1.00 17.24 95 GLY A O 1
ATOM 739 N N . ALA A 1 97 ? -4.751 40.938 2.392 1.00 16.07 96 ALA A N 1
ATOM 740 C CA . ALA A 1 97 ? -5.302 39.578 2.499 1.00 15.95 96 ALA A CA 1
ATOM 741 C C . ALA A 1 97 ? -6.603 39.377 3.303 1.00 15.29 96 ALA A C 1
ATOM 742 O O . ALA A 1 97 ? -7.402 38.432 3.046 1.00 14.73 96 ALA A O 1
ATOM 744 N N . PHE A 1 98 ? -6.815 40.226 4.331 1.00 15.95 97 PHE A N 1
ATOM 745 C CA . PHE A 1 98 ? -7.949 40.093 5.210 1.00 15.54 97 PHE A CA 1
ATOM 746 C C . PHE A 1 98 ? -9.044 41.123 4.905 1.00 17.36 97 PHE A C 1
ATOM 747 O O . PHE A 1 98 ? -10.062 41.147 5.623 1.00 18.12 97 PHE A O 1
ATOM 755 N N . ASP A 1 99 ? -8.837 41.910 3.832 1.00 18.58 98 ASP A N 1
ATOM 756 C CA . ASP A 1 99 ? -9.705 43.104 3.598 1.00 19.45 98 ASP A CA 1
ATOM 757 C C . ASP A 1 99 ? -11.156 42.737 3.344 1.00 19.87 98 ASP A C 1
ATOM 758 O O . ASP A 1 99 ? -12.071 43.525 3.697 1.00 21.58 98 ASP A O 1
ATOM 763 N N . ASN A 1 100 ? -11.410 41.564 2.758 1.00 19.80 99 ASN A N 1
ATOM 764 C CA . ASN A 1 100 ? -12.783 41.160 2.461 1.00 19.27 99 ASN A CA 1
ATOM 765 C C . ASN A 1 100 ? -13.426 40.302 3.543 1.00 20.56 99 ASN A C 1
ATOM 766 O O . ASN A 1 100 ? -14.540 39.825 3.373 1.00 21.20 99 ASN A O 1
ATOM 771 N N . LEU A 1 101 ? -12.719 40.100 4.655 1.00 18.61 100 LEU A N 1
ATOM 772 C CA . LEU A 1 101 ? -13.207 39.167 5.669 1.00 19.00 100 LEU A CA 1
ATOM 773 C C . LEU A 1 101 ? -14.246 39.803 6.610 1.00 20.94 100 LEU A C 1
ATOM 774 O O . LEU A 1 101 ? -14.013 39.963 7.813 1.00 21.14 100 LEU A O 1
ATOM 779 N N . LYS A 1 102 ? -15.392 40.183 6.040 1.00 22.77 101 LYS A N 1
ATOM 78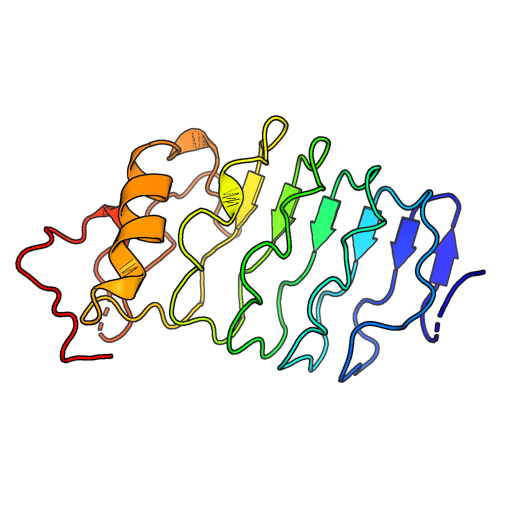0 C CA . LYS A 1 102 ? -16.340 41.051 6.768 1.00 24.90 101 LYS A CA 1
ATOM 781 C C . LYS A 1 102 ? -17.068 40.373 7.934 1.00 24.05 101 LYS A C 1
ATOM 782 O O . LYS A 1 102 ? -17.726 41.050 8.755 1.00 24.96 101 LYS A O 1
ATOM 788 N N . SER A 1 103 ? -16.985 39.050 8.014 1.00 21.23 102 SER A N 1
ATOM 789 C CA . SER A 1 103 ? -17.653 38.295 9.091 1.00 19.62 102 SER A CA 1
ATOM 790 C C . SER A 1 103 ? -16.669 37.829 10.183 1.00 17.65 102 SER A C 1
ATOM 791 O O . SER A 1 103 ? -17.077 37.133 11.096 1.00 17.84 102 SER A O 1
ATOM 794 N N . LEU A 1 104 ? -15.385 38.201 10.045 1.00 17.19 103 LEU A N 1
ATOM 795 C CA . LEU A 1 104 ? -14.356 37.639 10.928 1.00 16.57 103 LEU A CA 1
ATOM 796 C C . LEU A 1 104 ? -14.559 38.014 12.376 1.00 15.59 103 LEU A C 1
ATOM 797 O O . LEU A 1 104 ? -14.753 39.206 12.698 1.00 17.14 103 LEU A O 1
ATOM 802 N N . THR A 1 105 ? -14.531 37.015 13.264 1.00 14.51 104 THR A N 1
ATOM 803 C CA . THR A 1 105 ? -14.602 37.276 14.681 1.00 15.17 104 THR A CA 1
ATOM 804 C C . THR A 1 105 ? -13.371 36.725 15.451 1.00 14.29 104 THR A C 1
ATOM 805 O O . THR A 1 105 ? -13.049 37.229 16.549 1.00 14.52 104 THR A O 1
ATOM 809 N N . HIS A 1 106 ? -12.672 35.723 14.876 1.00 12.96 105 HIS A N 1
ATOM 810 C CA . HIS A 1 106 ? -11.501 35.126 15.575 1.00 12.64 105 HIS A CA 1
ATOM 811 C C . HIS A 1 106 ? -10.456 34.813 14.559 1.00 12.13 105 HIS A C 1
ATOM 812 O O . HIS A 1 106 ? -10.718 34.132 13.567 1.00 12.31 105 HIS A O 1
ATOM 819 N N . ILE A 1 107 ? -9.245 35.278 14.803 1.00 10.97 106 ILE A N 1
ATOM 820 C CA . ILE A 1 107 ? -8.087 34.858 13.996 1.00 10.92 106 ILE A CA 1
ATOM 821 C C . ILE A 1 107 ? -6.960 34.506 14.967 1.00 11.24 106 ILE A C 1
ATOM 822 O O . ILE A 1 107 ? -6.815 35.152 15.989 1.00 11.16 106 ILE A O 1
ATOM 827 N N . TRP A 1 108 ? -6.207 33.456 14.631 1.00 10.92 107 TRP A N 1
ATOM 828 C CA . TRP A 1 108 ? -5.024 33.075 15.393 1.00 9.45 107 TRP A CA 1
ATOM 829 C C . TRP A 1 108 ? -3.794 33.212 14.532 1.00 10.35 107 TRP A C 1
ATOM 830 O O . TRP A 1 108 ? -3.749 32.690 13.401 1.00 11.81 107 TRP A O 1
ATOM 841 N N . LEU A 1 109 ? -2.808 33.945 15.058 1.00 10.93 108 LEU A N 1
ATOM 842 C CA . LEU A 1 109 ? -1.606 34.323 14.263 1.00 10.23 108 LEU A CA 1
ATOM 843 C C . LEU A 1 109 ? -0.282 33.971 14.931 1.00 11.61 108 LEU A C 1
ATOM 844 O O . LEU A 1 109 ? 0.803 34.054 14.331 1.00 11.95 108 LEU A O 1
ATOM 849 N N . LEU A 1 110 ? -0.399 33.576 16.197 1.00 11.83 109 LEU A N 1
ATOM 850 C CA . LEU A 1 110 ? 0.761 33.337 17.025 1.00 12.80 109 LEU A CA 1
ATOM 851 C C . LEU A 1 110 ? 1.614 32.141 16.573 1.00 12.49 109 LEU A C 1
ATOM 852 O O . LEU A 1 110 ? 1.204 31.295 15.733 1.00 12.26 109 LEU A O 1
ATOM 857 N N . ASN A 1 111 ? 2.856 32.102 17.065 1.00 13.00 110 ASN A N 1
ATOM 858 C CA . ASN A 1 111 ? 3.784 31.020 16.740 1.00 12.94 110 ASN A CA 1
ATOM 859 C C . ASN A 1 111 ? 4.036 30.914 15.226 1.00 12.95 110 ASN A C 1
ATOM 860 O O . ASN A 1 111 ? 4.022 29.845 14.636 1.00 14.74 110 ASN A O 1
ATOM 869 N N . ASN A 1 112 ? 4.272 32.070 14.619 1.00 11.11 111 ASN A N 1
ATOM 870 C CA . ASN A 1 112 ? 4.880 32.206 13.306 1.00 10.97 111 ASN A CA 1
ATOM 871 C C . ASN A 1 112 ? 6.098 33.129 13.389 1.00 11.68 111 ASN A C 1
ATOM 872 O O . ASN A 1 112 ? 6.126 34.023 14.253 1.00 11.67 111 ASN A O 1
ATOM 877 N N . PRO A 1 113 ? 7.112 32.874 12.546 1.00 11.92 112 PRO A N 1
ATOM 878 C CA . PRO A 1 113 ? 8.367 33.676 12.594 1.00 11.86 112 PRO A CA 1
ATOM 879 C C . PRO A 1 113 ? 8.179 35.003 11.826 1.00 11.61 112 PRO A C 1
ATOM 880 O O . PRO A 1 113 ? 8.862 35.266 10.798 1.00 13.49 112 PRO A O 1
ATOM 884 N N . TR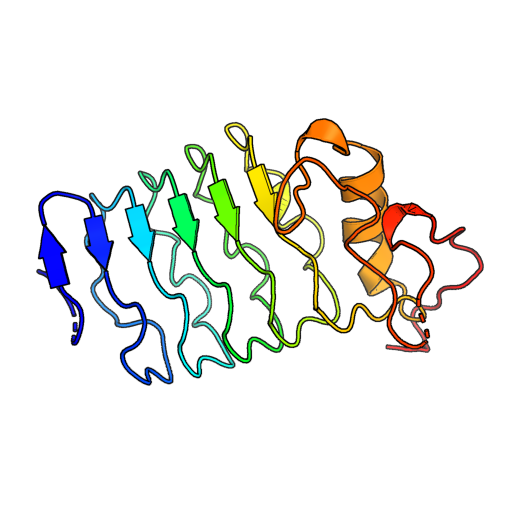P A 1 114 ? 7.280 35.866 12.316 1.00 10.90 113 TRP A N 1
ATOM 885 C CA . TRP A 1 114 ? 6.999 37.116 11.578 1.00 11.94 113 TRP A CA 1
ATOM 886 C C . TRP A 1 114 ? 8.273 37.914 11.368 1.00 13.02 113 TRP A C 1
ATOM 887 O O . TRP A 1 114 ? 8.975 38.122 12.338 1.00 13.88 113 TRP A O 1
ATOM 898 N N . ASP A 1 115 ? 8.522 38.404 10.150 1.00 13.61 114 ASP A N 1
ATOM 899 C CA . ASP A 1 115 ? 9.780 39.120 9.848 1.00 15.71 114 ASP A CA 1
ATOM 900 C C . ASP A 1 115 ? 9.502 40.609 9.884 1.00 16.41 114 ASP A C 1
ATOM 901 O O . ASP A 1 115 ? 9.058 41.230 8.903 1.00 17.13 114 ASP A O 1
ATOM 906 N N . CYS A 1 116 ? 9.730 41.168 11.064 1.00 17.16 115 CYS A N 1
ATOM 907 C CA . CYS A 1 116 ? 9.450 42.581 11.297 1.00 17.25 115 CYS A CA 1
ATOM 908 C C . CYS A 1 116 ? 10.452 43.562 10.749 1.00 19.70 115 CYS A C 1
ATOM 909 O O . CYS A 1 116 ? 10.182 44.776 10.829 1.00 21.49 115 CYS A O 1
ATOM 912 N N . ALA A 1 117 ? 11.589 43.051 10.285 1.00 21.02 116 ALA A N 1
ATOM 913 C CA . ALA A 1 117 ? 12.613 43.923 9.642 1.00 21.75 116 ALA A CA 1
ATOM 914 C C . ALA A 1 117 ? 12.231 44.289 8.211 1.00 22.32 116 ALA A C 1
ATOM 915 O O . ALA A 1 117 ? 12.659 45.325 7.668 1.00 23.96 116 ALA A O 1
ATOM 917 N N . CYS A 1 118 ? 11.425 43.441 7.584 1.00 21.38 117 CYS A N 1
ATOM 918 C CA . CYS A 1 118 ? 10.972 43.637 6.212 1.00 20.69 117 CYS A CA 1
ATOM 919 C C . CYS A 1 118 ? 9.668 44.437 6.172 1.00 20.89 117 CYS A C 1
ATOM 920 O O . CYS A 1 118 ? 8.733 44.155 6.968 1.00 18.59 117 CYS A O 1
ATOM 923 N N . SER A 1 119 ? 9.600 45.444 5.299 1.00 20.09 118 SER A N 1
ATOM 924 C CA . SER A 1 119 ? 8.417 46.286 5.175 1.00 21.22 118 SER A CA 1
ATOM 925 C C . SER A 1 119 ? 7.149 45.521 4.744 1.00 20.43 118 SER A C 1
ATOM 926 O O . SER A 1 119 ? 6.026 46.043 4.899 1.00 20.98 118 SER A O 1
ATOM 929 N N . ASP A 1 120 ? 7.301 44.279 4.258 1.00 19.71 119 ASP A N 1
ATOM 930 C CA . ASP A 1 120 ? 6.125 43.420 3.993 1.00 19.29 119 ASP A CA 1
ATOM 931 C C . ASP A 1 120 ? 5.292 43.181 5.245 1.00 18.15 119 ASP A C 1
ATOM 932 O O . ASP A 1 120 ? 4.133 42.779 5.141 1.00 19.52 119 ASP A O 1
ATOM 937 N N . ILE A 1 121 ? 5.879 43.414 6.423 1.00 15.44 120 ILE A N 1
ATOM 938 C CA . ILE A 1 121 ? 5.125 43.189 7.697 1.00 14.52 120 ILE A CA 1
ATOM 939 C C . ILE A 1 121 ? 4.126 44.312 7.950 1.00 14.30 120 ILE A C 1
ATOM 940 O O . ILE A 1 121 ? 3.204 44.163 8.796 1.00 14.71 120 ILE A O 1
ATOM 945 N N . LEU A 1 122 ? 4.268 45.438 7.256 1.00 14.50 121 LEU A N 1
ATOM 946 C CA . LEU A 1 122 ? 3.420 46.586 7.648 1.00 14.86 121 LEU A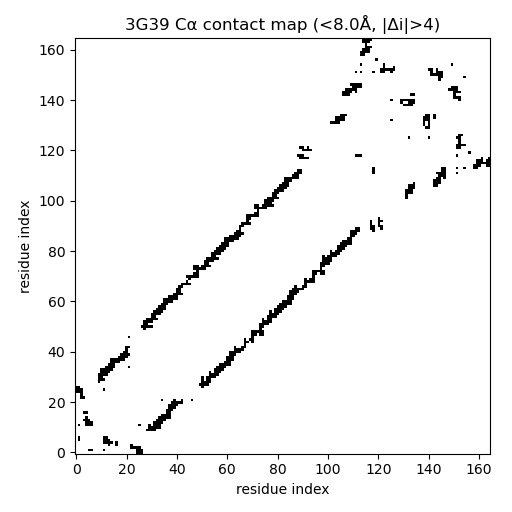 CA 1
ATOM 947 C C . LEU A 1 122 ? 1.923 46.335 7.527 1.00 13.82 121 LEU A C 1
ATOM 948 O O . LEU A 1 122 ? 1.102 46.841 8.366 1.00 14.83 121 LEU A O 1
ATOM 953 N N . TYR A 1 123 ? 1.507 45.584 6.497 1.00 13.95 122 TYR A N 1
ATOM 954 C CA . TYR A 1 123 ? 0.116 45.247 6.402 1.00 13.09 122 TYR A CA 1
ATOM 955 C C . TYR A 1 123 ? -0.417 44.558 7.676 1.00 13.57 122 TYR A C 1
ATOM 956 O O . TYR A 1 123 ? -1.435 44.979 8.285 1.00 14.31 122 TYR A O 1
ATOM 965 N N . LEU A 1 124 ? 0.275 43.486 8.052 1.00 13.16 123 LEU A N 1
ATOM 966 C CA . LEU A 1 124 ? -0.189 42.713 9.201 1.00 12.67 123 LEU A CA 1
ATOM 967 C C . LEU A 1 124 ? -0.104 43.601 10.481 1.00 11.73 123 LEU A C 1
ATOM 968 O O . LEU A 1 124 ? -1.058 43.572 11.293 1.00 12.60 123 LEU A O 1
ATOM 973 N N . SER A 1 125 ? 1.010 44.342 10.668 1.00 12.52 124 SER A N 1
ATOM 974 C CA . SER A 1 125 ? 1.109 45.162 11.853 1.00 13.03 124 SER A CA 1
ATOM 975 C C . SER A 1 125 ? -0.062 46.161 11.972 1.00 13.53 124 SER A C 1
ATOM 976 O O . SER A 1 125 ? -0.719 46.288 13.025 1.00 13.95 124 SER A O 1
ATOM 979 N N . ARG A 1 126 ? -0.330 46.863 10.872 1.00 12.30 125 ARG A N 1
ATOM 980 C CA . ARG A 1 126 ? -1.443 47.845 10.858 1.00 12.77 125 ARG A CA 1
ATOM 981 C C . ARG A 1 126 ? -2.804 47.111 11.063 1.00 12.44 125 ARG A C 1
ATOM 982 O O . ARG A 1 126 ? -3.741 47.584 11.764 1.00 14.49 125 ARG A O 1
ATOM 990 N N . TRP A 1 127 ? -2.981 45.949 10.422 1.00 12.35 126 TRP A N 1
ATOM 991 C CA . TRP A 1 127 ? -4.226 45.249 10.572 1.00 12.21 126 TRP A CA 1
ATOM 992 C C . TRP A 1 127 ? -4.485 44.828 12.040 1.00 12.19 126 TRP A C 1
ATOM 993 O O . TRP A 1 127 ? -5.559 45.065 12.568 1.00 12.96 126 TRP A O 1
ATOM 1004 N N . ILE A 1 128 ? -3.467 44.253 12.686 1.00 12.48 127 ILE A N 1
ATOM 1005 C CA . ILE A 1 128 ? -3.633 43.851 14.083 1.00 12.90 127 ILE A CA 1
ATOM 1006 C C . ILE A 1 128 ? -3.934 45.088 14.942 1.00 12.38 127 ILE A C 1
ATOM 1007 O O . ILE A 1 128 ? -4.780 45.040 15.830 1.00 15.15 127 ILE A O 1
ATOM 1012 N N . SER A 1 129 ? -3.260 46.199 14.623 1.00 12.95 128 SER A N 1
ATOM 1013 C CA . SER A 1 129 ? -3.511 47.429 15.381 1.00 13.56 128 SER A CA 1
ATOM 1014 C C . SER A 1 129 ? -4.945 47.888 15.325 1.00 14.60 128 SER A C 1
ATOM 1015 O O . SER A 1 129 ? -5.464 48.511 16.302 1.00 16.02 128 SER A O 1
ATOM 1020 N N . GLN A 1 130 ? -5.642 47.576 14.220 1.00 14.98 129 GLN A N 1
ATOM 1021 C CA . GLN A 1 130 ? -7.026 47.994 14.042 1.00 15.72 129 GLN A CA 1
ATOM 1022 C C . GLN A 1 130 ? -8.061 46.970 14.480 1.00 15.22 129 GLN A C 1
ATOM 1023 O O . GLN A 1 130 ? -9.260 47.270 14.579 1.00 17.86 129 GLN A O 1
ATOM 1029 N N . HIS A 1 131 ? -7.604 45.734 14.767 1.00 14.24 130 HIS A N 1
ATOM 1030 C CA . HIS A 1 131 ? -8.520 44.671 15.094 1.00 15.29 130 HIS A CA 1
ATOM 1031 C C . HIS A 1 131 ? -8.039 43.836 16.268 1.00 16.09 130 HIS A C 1
ATOM 1032 O O . HIS A 1 131 ? -8.067 42.577 16.218 1.00 14.99 130 HIS A O 1
ATOM 1039 N N . PRO A 1 132 ? -7.623 44.484 17.352 1.00 16.08 131 PRO A N 1
ATOM 1040 C CA . PRO A 1 132 ? -7.070 43.738 18.457 1.00 16.91 131 PRO A CA 1
ATOM 1041 C C . PRO A 1 132 ? -8.117 42.798 19.065 1.00 16.07 131 PRO A C 1
ATOM 1042 O O . PRO A 1 132 ? -7.700 41.737 19.562 1.00 17.71 131 PRO A O 1
ATOM 1046 N N . GLY A 1 133 ? -9.401 43.148 18.971 1.00 15.02 132 GLY A N 1
ATOM 1047 C CA . GLY A 1 133 ? -10.465 42.342 19.563 1.00 14.72 132 GLY A CA 1
ATOM 1048 C C . GLY A 1 133 ? -10.758 41.089 18.790 1.00 15.25 132 GLY A C 1
ATOM 1049 O O . GLY A 1 133 ? -11.672 40.328 19.208 1.00 16.72 132 GLY A O 1
ATOM 1050 N N . LEU A 1 134 ? -10.074 40.911 17.651 1.00 13.13 133 LEU A N 1
ATOM 1051 C CA . LEU A 1 134 ? -10.290 39.682 16.854 1.00 13.03 133 LEU A CA 1
ATOM 1052 C C . LEU A 1 134 ? -9.154 38.687 17.030 1.00 13.31 133 LEU A C 1
ATOM 1053 O O . LEU A 1 134 ? -9.267 37.574 16.487 1.00 13.31 133 LEU A O 1
ATOM 1058 N N . VAL A 1 135 ? -8.053 39.064 17.689 1.00 11.72 134 VAL A N 1
ATOM 1059 C CA . VAL A 1 135 ? -6.822 38.235 17.614 1.00 12.85 134 VAL A CA 1
ATOM 1060 C C . VAL A 1 135 ? -6.669 37.439 18.891 1.00 13.15 134 VAL A C 1
ATOM 1061 O O . VAL A 1 135 ? -6.551 38.020 19.992 1.00 13.61 134 VAL A O 1
ATOM 1065 N N . PHE A 1 136 ? -6.701 36.108 18.773 1.00 12.06 135 PHE A N 1
ATOM 1066 C CA . PHE A 1 136 ? -6.714 35.216 19.934 1.00 12.14 135 PHE A CA 1
ATOM 1067 C C . PHE A 1 136 ? -5.401 34.446 20.089 1.00 12.12 135 PHE A C 1
ATOM 1068 O O . PHE A 1 136 ? -4.719 34.092 19.082 1.00 13.14 135 PHE A O 1
ATOM 1076 N N . GLY A 1 137 ? -5.046 34.192 21.354 1.00 12.91 136 GLY A N 1
ATOM 1077 C CA . GLY A 1 137 ? -3.976 33.231 21.648 1.00 14.04 136 GLY A CA 1
ATOM 1078 C C . GLY A 1 137 ? -4.546 31.842 21.823 1.00 15.00 136 GLY A C 1
ATOM 1079 O O . GLY A 1 137 ? -5.675 31.508 21.350 1.00 16.22 136 GLY A O 1
ATOM 1080 N N . TYR A 1 138 ? -3.822 30.967 22.530 1.00 16.60 137 TYR A N 1
ATOM 1081 C CA . TYR A 1 138 ? -4.310 29.597 22.715 1.00 18.71 137 TYR A CA 1
ATOM 1082 C C . TYR A 1 138 ? -5.527 29.564 23.629 1.00 17.81 137 TYR A C 1
ATOM 1083 O O . TYR A 1 138 ? -6.370 28.653 23.484 1.00 19.22 137 TYR A O 1
ATOM 1092 N N . LEU A 1 139 ? -5.673 30.562 24.515 1.00 16.55 138 LEU A N 1
ATOM 1093 C CA . LEU A 1 139 ? -6.709 30.508 25.538 1.00 15.89 138 LEU A CA 1
ATOM 1094 C C . LEU A 1 139 ? -7.778 31.577 25.378 1.00 17.10 138 LEU A C 1
ATOM 1095 O O . LEU A 1 139 ? -8.966 31.306 25.621 1.00 19.15 138 LEU A O 1
ATOM 1100 N N . ASN A 1 140 ? -7.371 32.796 25.033 1.00 15.24 139 ASN A N 1
ATOM 1101 C CA . ASN A 1 140 ? -8.312 33.908 24.973 1.00 15.99 139 ASN A CA 1
ATOM 1102 C C . ASN A 1 140 ? -7.701 35.031 24.128 1.00 15.69 139 ASN A C 1
ATOM 1103 O O . ASN A 1 140 ? -6.665 34.859 23.535 1.00 15.78 139 ASN A O 1
ATOM 1108 N N . LEU A 1 141 ? -8.340 36.193 24.136 1.00 16.47 140 LEU A N 1
ATOM 1109 C CA . LEU A 1 141 ? -7.904 37.334 23.358 1.00 18.40 140 LEU A CA 1
ATOM 1110 C C . LEU A 1 141 ? -6.437 37.602 23.697 1.00 19.50 140 LEU A C 1
ATOM 1111 O O . LEU A 1 141 ? -6.013 37.526 24.876 1.00 19.86 140 LEU A O 1
ATOM 1116 N N . ASP A 1 142 ? -5.639 37.892 22.672 1.00 18.49 141 ASP A N 1
ATOM 1117 C CA . ASP A 1 142 ? -4.220 38.193 22.889 1.00 19.96 141 ASP A CA 1
ATOM 1118 C C . ASP A 1 142 ? -3.596 38.776 21.621 1.00 18.12 141 ASP A C 1
ATOM 1119 O O . ASP A 1 142 ? -2.843 38.081 20.934 1.00 18.51 141 ASP A O 1
ATOM 1124 N N . PRO A 1 143 ? -3.900 40.049 21.336 1.00 18.71 142 PRO A N 1
ATOM 1125 C CA . PRO A 1 143 ? -3.352 40.611 20.109 1.00 18.75 142 PRO A CA 1
ATOM 1126 C C . PRO A 1 143 ? -1.849 40.759 20.138 1.00 18.86 142 PRO A C 1
ATOM 1127 O O . PRO A 1 143 ? -1.261 40.897 19.070 1.00 19.91 142 PRO A O 1
ATOM 1131 N N . ASP A 1 144 ? -1.209 40.731 21.315 1.00 17.89 143 ASP A N 1
ATOM 1132 C CA . ASP A 1 144 ? 0.260 40.773 21.359 1.00 17.50 143 ASP A CA 1
ATOM 1133 C C . ASP A 1 144 ? 0.928 39.415 21.116 1.00 18.68 143 ASP A C 1
ATOM 1134 O O . ASP A 1 144 ? 2.164 39.282 21.082 1.00 19.20 143 ASP A O 1
ATOM 1139 N N . SER A 1 145 ? 0.113 38.384 20.925 1.00 18.11 144 SE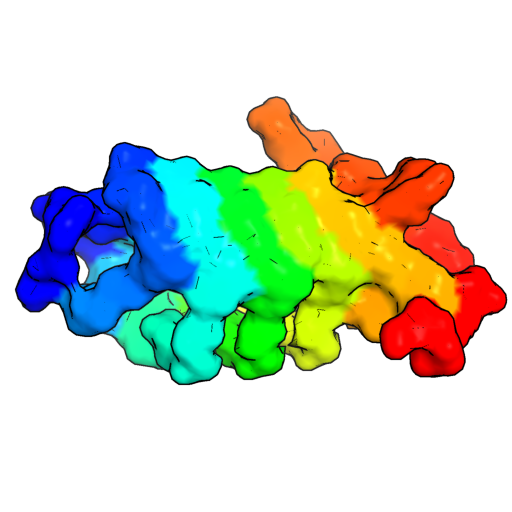R A N 1
ATOM 1140 C CA . SER A 1 145 ? 0.680 37.040 20.749 1.00 17.99 144 SER A CA 1
ATOM 1141 C C . SER A 1 145 ? 1.344 36.822 19.383 1.00 16.68 144 SER A C 1
ATOM 1142 O O . SER A 1 145 ? 2.123 35.881 19.239 1.00 19.31 144 SER A O 1
ATOM 1145 N N . ALA A 1 146 ? 1.015 37.664 18.379 1.00 14.33 145 ALA A N 1
ATOM 1146 C CA . ALA A 1 146 ? 1.790 37.652 17.133 1.00 13.61 145 ALA A CA 1
ATOM 1147 C C . ALA A 1 146 ? 3.034 38.475 17.378 1.00 13.92 145 ALA A C 1
ATOM 1148 O O . ALA A 1 146 ? 2.913 39.666 17.602 1.00 13.99 145 ALA A O 1
ATOM 1150 N N . ARG A 1 147 ? 4.207 37.841 17.366 1.00 14.20 146 ARG A N 1
ATOM 1151 C CA . ARG A 1 147 ? 5.465 38.452 17.795 1.00 14.44 146 ARG A CA 1
ATOM 1152 C C . ARG A 1 147 ? 6.493 38.394 16.703 1.00 15.63 146 ARG A C 1
ATOM 1153 O O . ARG A 1 147 ? 6.553 37.447 15.936 1.00 14.97 146 ARG A O 1
ATOM 1161 N N . CYS A 1 148 ? 7.305 39.432 16.648 1.00 16.43 147 CYS A N 1
ATOM 1162 C CA . CYS A 1 148 ? 8.402 39.492 15.694 1.00 18.35 147 CYS A CA 1
ATOM 1163 C C . CYS A 1 148 ? 9.425 38.415 16.015 1.00 19.57 147 CYS A C 1
ATOM 1164 O O . CYS A 1 148 ? 9.812 38.216 17.173 1.00 20.43 147 CYS A O 1
ATOM 1167 N N . SER A 1 149 ? 9.873 37.704 14.994 1.00 21.36 148 SER A N 1
ATOM 1168 C CA . SER A 1 149 ? 11.071 36.869 15.152 1.00 26.20 148 SER A CA 1
ATOM 1169 C C . SER A 1 149 ? 12.285 37.700 15.670 1.00 27.65 148 SER A C 1
ATOM 1170 O O . SER A 1 149 ? 12.508 38.876 15.306 1.00 27.92 148 SER A O 1
ATOM 1173 N N . GLY A 1 150 ? 13.059 37.103 16.560 1.00 29.80 149 GLY A N 1
ATOM 1174 C CA . GLY A 1 150 ? 14.291 37.730 17.017 1.00 30.74 149 GLY A CA 1
ATOM 1175 C C . GLY A 1 150 ? 14.092 38.762 18.106 1.00 32.75 149 GLY A C 1
ATOM 1176 O O . GLY A 1 150 ? 14.830 38.735 19.097 1.00 34.13 149 GLY A O 1
ATOM 1177 N N . ASN A 1 152 ? 11.393 39.648 20.318 1.00 15.00 151 ASN A N 1
ATOM 1178 C CA . ASN A 1 152 ? 10.039 39.285 19.920 1.00 15.00 151 ASN A CA 1
ATOM 1179 C C . ASN A 1 152 ? 9.030 40.317 20.414 1.00 15.00 151 ASN A C 1
ATOM 1180 O O . ASN A 1 152 ? 8.046 40.066 21.121 1.00 30.76 151 ASN A O 1
ATOM 1185 N N . THR A 1 153 ? 9.202 41.608 19.976 1.00 26.72 152 THR A N 1
ATOM 1186 C CA . THR A 1 153 ? 8.175 42.650 20.152 1.00 23.69 152 THR A CA 1
ATOM 1187 C C . THR A 1 153 ? 6.887 42.235 19.381 1.00 19.58 152 THR A C 1
ATOM 1188 O O . THR A 1 153 ? 6.954 41.583 18.311 1.00 18.49 152 THR A O 1
ATOM 1192 N N . PRO A 1 154 ? 5.715 42.594 19.927 1.00 17.15 153 PRO A N 1
ATOM 1193 C CA . PRO A 1 154 ? 4.479 42.273 19.205 1.00 15.58 153 PRO A CA 1
ATOM 1194 C C . PRO A 1 154 ? 4.459 42.918 17.834 1.00 14.39 153 PRO A C 1
ATOM 1195 O O . PRO A 1 154 ? 4.947 44.029 17.659 1.00 15.45 153 PRO A O 1
ATOM 1199 N N . VAL A 1 155 ? 3.919 42.203 16.847 1.00 14.13 154 VAL A N 1
ATOM 1200 C CA . VAL A 1 155 ? 3.893 42.732 15.493 1.00 13.86 154 VAL A CA 1
ATOM 1201 C C . VAL A 1 155 ? 3.109 44.036 15.464 1.00 14.65 154 VAL A C 1
ATOM 1202 O O . VAL A 1 155 ? 3.475 44.953 14.730 1.00 14.40 154 VAL A O 1
ATOM 1206 N N . ARG A 1 156 ? 2.035 44.137 16.248 1.00 14.21 155 ARG A N 1
ATOM 1207 C CA . ARG A 1 156 ? 1.244 45.401 16.199 1.00 15.12 155 ARG A CA 1
ATOM 1208 C C . ARG A 1 156 ? 2.002 46.602 16.747 1.00 16.09 155 ARG A C 1
ATOM 1209 O O . ARG A 1 156 ? 1.609 47.740 16.435 1.00 15.52 155 ARG A O 1
ATOM 1217 N N . ALA A 1 157 ? 3.079 46.350 17.487 1.00 16.44 156 ALA A N 1
ATOM 1218 C CA . ALA A 1 157 ? 3.841 47.434 18.151 1.00 19.02 156 ALA A CA 1
ATOM 1219 C C . ALA A 1 157 ? 5.047 47.859 17.311 1.00 20.01 156 ALA A C 1
ATOM 1220 O O . ALA A 1 157 ? 5.839 48.724 17.722 1.00 22.11 156 ALA A O 1
ATOM 1222 N N . VAL A 1 158 ? 5.260 47.213 16.169 1.00 20.56 157 VAL A N 1
ATOM 1223 C CA . VAL A 1 158 ? 6.335 47.597 15.249 1.00 22.67 157 VAL A CA 1
ATOM 1224 C C . VAL A 1 158 ? 6.200 49.087 14.990 1.00 23.03 157 VAL A C 1
ATOM 1225 O O . VAL A 1 158 ? 5.123 49.564 14.579 1.00 22.65 157 VAL A O 1
ATOM 1229 N N . THR A 1 159 ? 7.234 49.874 15.356 1.00 25.75 158 THR A N 1
ATOM 1230 C CA . THR A 1 159 ? 7.149 51.339 15.313 1.00 27.18 158 THR A CA 1
ATOM 1231 C C . THR A 1 159 ? 7.057 51.893 13.887 1.00 27.18 158 THR A C 1
ATOM 1232 O O . THR A 1 159 ? 6.238 52.814 13.702 1.00 26.98 158 THR A O 1
ATOM 1236 N N . GLU A 1 160 ? 7.763 51.266 12.994 1.00 26.66 159 GLU A N 1
ATOM 1237 C CA . GLU A 1 160 ? 7.796 51.329 11.571 1.00 28.16 159 GLU A CA 1
ATOM 1238 C C . GLU A 1 160 ? 8.974 52.024 10.942 1.00 31.19 159 GLU A C 1
ATOM 1239 O O . GLU A 1 160 ? 9.367 51.598 9.823 1.00 32.86 159 GLU A O 1
ATOM 1245 N N . ALA A 1 161 ? 9.729 52.766 11.701 1.00 32.94 160 ALA A N 1
ATOM 1246 C CA . ALA A 1 161 ? 11.069 53.211 11.175 1.00 33.01 160 ALA A CA 1
ATOM 1247 C C . ALA A 1 161 ? 12.094 52.060 11.260 1.00 32.53 160 ALA A C 1
ATOM 1248 O O . ALA A 1 161 ? 13.226 52.176 10.809 1.00 33.05 160 ALA A O 1
ATOM 1250 N N . SER A 1 162 ? 11.677 50.910 11.798 1.00 31.77 161 SER A N 1
ATOM 1251 C CA . SER A 1 162 ? 12.419 49.687 12.020 1.00 31.97 161 SER A CA 1
ATOM 1252 C C . SER A 1 162 ? 12.524 48.850 10.744 1.00 30.90 161 SER A C 1
ATOM 1253 O O . SER A 1 162 ? 13.362 47.939 10.633 1.00 32.30 161 SER A O 1
ATOM 1256 N N . THR A 1 163 ? 11.664 49.141 9.778 1.00 29.51 162 THR A N 1
ATOM 1257 C CA . THR A 1 163 ? 11.496 48.214 8.673 1.00 30.28 162 THR A CA 1
ATOM 1258 C C . THR A 1 163 ? 12.142 48.784 7.414 1.00 30.73 162 THR A C 1
ATOM 1259 O O . THR A 1 163 ? 12.478 49.964 7.370 1.00 31.50 162 THR A O 1
ATOM 1263 N N . SER A 1 164 ? 12.325 47.945 6.401 1.00 29.89 163 SER A N 1
ATOM 1264 C CA . SER A 1 164 ? 12.953 48.386 5.168 1.00 30.79 163 SER A CA 1
ATOM 1265 C C . SER A 1 164 ? 12.493 47.453 4.069 1.00 31.67 163 SER A C 1
ATOM 1266 O O . SER A 1 164 ? 12.401 46.262 4.293 1.00 29.91 163 SER A O 1
ATOM 1269 N N . PRO A 1 165 ? 12.225 47.993 2.869 1.00 33.43 164 PRO A N 1
ATOM 1270 C CA . PRO A 1 165 ? 12.038 47.103 1.716 1.00 34.48 164 PRO A CA 1
ATOM 1271 C C . PRO A 1 165 ? 13.310 46.296 1.368 1.00 36.01 164 PRO A C 1
ATOM 1272 O O . PRO A 1 165 ? 13.210 45.237 0.745 1.00 36.48 164 PRO A O 1
ATOM 1276 N N . SER A 1 166 ? 14.481 46.771 1.813 1.00 37.11 165 SER A N 1
ATOM 1277 C CA . SER A 1 166 ? 15.763 46.114 1.536 1.00 39.14 165 SER A CA 1
ATOM 1278 C C . SER A 1 166 ? 16.040 44.867 2.383 1.00 40.50 165 SER A C 1
ATOM 1279 O O . SER A 1 166 ? 16.944 44.095 2.057 1.00 41.47 165 SER A O 1
ATOM 1282 N N . LYS A 1 167 ? 15.301 44.681 3.477 1.00 41.20 166 LYS A N 1
ATOM 1283 C CA . LYS A 1 167 ? 15.585 43.568 4.403 1.00 41.99 166 LYS A CA 1
ATOM 1284 C C . LYS A 1 167 ? 14.557 42.467 4.240 1.00 41.89 166 LYS A C 1
ATOM 1285 O O . LYS A 1 167 ? 14.107 41.858 5.228 1.00 42.76 166 LYS A O 1
ATOM 1291 N N . CYS A 1 168 ? 14.209 42.203 2.980 1.00 41.36 167 CYS A N 1
ATOM 1292 C CA . CYS A 1 168 ? 13.180 41.239 2.635 1.00 40.52 167 CYS A CA 1
ATOM 1293 C C . CYS A 1 168 ? 13.732 40.007 1.886 1.00 41.39 167 CYS A C 1
ATOM 1294 O O . CYS A 1 168 ? 14.080 40.078 0.699 1.00 41.87 167 CYS A O 1
#

Organism: Petromyzon marinus (NCBI:txid7757)

Nearest PDB structures (foldseek):
  3g39-assembly1_A  TM=1.006E+00  e=4.867E-34  Petromyzon marinus
  3g3a-assembly1_A  TM=9.955E-01  e=2.377E-29  Petromyzon marinus
  3g3a-assembly4_G  TM=9.895E-01  e=7.735E-28  Petromyzon marinus
  3g3b-assembly2_C  TM=9.934E-01  e=2.469E-27  Petromyzon marinus
  7la8-assembly2_B  TM=9.785E-01  e=9.560E-23  Petromyzon marinus

Foldseek 3Di:
DQFVWDDDPLETANAQSQDQADTADRDLSHAHYHNAQYAHAAYDVCRCVSNLNYAEHEPAHYAHAAYDACNCVNNQNHAEYEDAHYAYQAHAACNCVNNNNYQAYEQAHYQHALQAPRRVRVLVVLLVCQRHYADPPGRDSQRCAHHVGGRSVVSVPVNYDNVVD

InterPro domains:
  IPR000372 Leucine-rich repeat N-terminal domain [PF01462] (2-29)
  IPR000372 Leucine-rich repeat N-terminal domain [SM00013] (2-34)
  IPR001611 Leucine-rich repeat [PF13855] (55-112)
  IPR001611 Leucine-rich repeat [PS51450] (79-100)
  IPR003591 Leucine-rich repeat, typical subtype [SM00369] (33-52)
  IPR003591 Leucine-rich repeat, typical subtype [SM00369] (53-76)
  IPR003591 Leucine-rich repeat, typical subtype [SM00369] (77-100)
  IPR032675 Leucine-rich repeat domain superfamily [G3DSA:3.80.10.10] (1-170)

Sequence (165 aa):
ACPQCSCSGTTVDCSGKSLASVPTGIPTTTQVLYLYDNQITKLEPGVFDRLTQLTRLDLDNNQLTVLPAGVFDKLTQLTQLSLNDNQLKSIPRGAFDNLKSLTHIWLLNNPWDCACSDILYLSRWISQHPGLVFGYLNLDPDSARCSGNTPVRAVTEASTSPSKC

Solvent-accessible surface area: 8082 Å² total; per-residue (Å²): 118,59,31,146,17,68,49,87,77,51,41,2,43,0,14,44,80,96,10,75,67,19,25,130,48,15,36,57,84,1,70,32,0,65,0,79,83,7,97,0,58,142,13,131,109,33,38,0,57,167,4,57,71,0,41,62,0,6,0,21,68,12,80,0,53,81,4,22,83,25,2,0,47,112,0,48,75,0,44,38,0,6,0,10,35,8,92,0,123,28,2,27,216,21,2,6,101,67,13,172,41,15,58,51,0,39,0,11,86,11,43,0,39,15,42,6,31,78,0,32,36,0,3,124,22,0,48,132,66,48,44,41,0,33,5,131,175,104,90,59,22,49,13,0,133,8,68,95,103,80,34,0,83,54,16,124,54,109,57,22,20,112,99,113,96